Protein AF-A0AA40M1G0-F1 (afdb_monomer)

Foldseek 3Di:
DDDDDDQDDPDPVDDPVVSVVVVVVVVVVVVVVVCLVPPVVLVVDPDDDPVVNVVSNVVSVVVLVVLVVVCVVVVVPAPDSVSSSVVVVVVVVVVVVVVVVVCVVVVNDVVVVCVVVVHDD

InterPro domains:
  IPR012337 Ribonuclease H-like superfamily [SSF53098] (4-92)

Nearest PDB structures (foldseek):
  8gl8-assembly1_C  TM=3.255E-01  e=5.853E+00  Flavobacterium johnsoniae

Organism: NCBI:txid1443123

Sequence (121 aa):
MKPPVYILSSDITLNSETVIKYYLNRWSIETNYKYLKTHLGFDEYKVQSLLSIERYFLLVFLKINFLELYRLHHLNQITTIGDTISHIRSLTAKNLVLFIYNQAKSNVPVKTVLHKLKLVS

pLDDT: mean 93.33, std 4.75, range [58.56, 97.81]

Mean predicted aligned error: 5.62 Å

Radius of gyration: 22.33 Å; Cα contacts (8 Å, |Δi|>4): 51; chains: 1; bounding box: 49×33×71 Å

Secondary structure (DSSP, 8-state):
-PPP-----S-TTS-HHHHHHHHHTHHHHHHHHHHH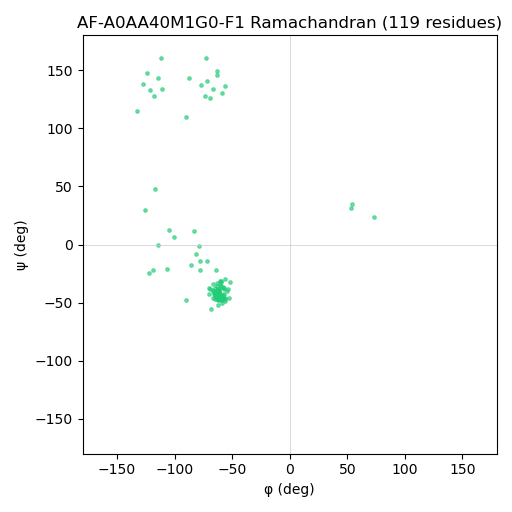HHHH-TT------HHHHHHHHHHHHHHHHHHHHHHHHTTTT--SHHHHHHHHHHHHHHHHHHHHHHHHHTT--HHHHHHHTT---

Structure (mmCIF, N/CA/C/O backbone):
data_AF-A0AA40M1G0-F1
#
_entry.id   AF-A0AA40M1G0-F1
#
loop_
_atom_site.group_PDB
_atom_site.id
_atom_site.type_symbol
_atom_site.label_atom_id
_atom_site.label_alt_id
_atom_site.label_comp_id
_atom_site.label_asym_id
_atom_site.label_entity_id
_atom_site.label_seq_id
_atom_site.pdbx_PDB_ins_code
_atom_site.Cartn_x
_atom_site.Cartn_y
_atom_site.Cartn_z
_atom_site.occupancy
_atom_site.B_iso_or_equiv
_atom_site.auth_seq_id
_atom_site.auth_comp_id
_atom_site.auth_asym_id
_atom_site.auth_atom_id
_atom_site.pdbx_PDB_model_num
ATOM 1 N N . MET A 1 1 ? -0.904 -15.061 -37.900 1.00 76.81 1 MET A N 1
ATOM 2 C CA . MET A 1 1 ? 0.473 -14.603 -37.597 1.00 76.81 1 MET A CA 1
ATOM 3 C C . MET A 1 1 ? 0.418 -13.621 -36.437 1.00 76.81 1 MET A C 1
ATOM 5 O O . MET A 1 1 ? -0.521 -12.836 -36.397 1.00 76.81 1 MET A O 1
ATOM 9 N N . LYS A 1 2 ? 1.363 -13.674 -35.486 1.00 85.25 2 LYS A N 1
ATOM 10 C CA . LYS A 1 2 ? 1.486 -12.621 -34.462 1.00 85.25 2 LYS A CA 1
ATOM 11 C C . LYS A 1 2 ? 2.050 -11.354 -35.121 1.00 85.25 2 LYS A C 1
ATOM 13 O O . LYS A 1 2 ? 2.924 -11.495 -35.976 1.00 85.25 2 LYS A O 1
ATOM 18 N N . PRO A 1 3 ? 1.562 -10.157 -34.762 1.00 92.75 3 PRO A N 1
ATOM 1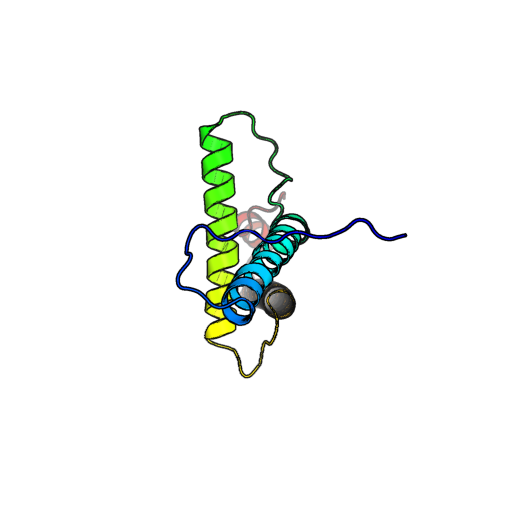9 C CA . PRO A 1 3 ? 2.118 -8.919 -35.290 1.00 92.75 3 PRO A CA 1
ATOM 20 C C . PRO A 1 3 ? 3.586 -8.761 -34.853 1.00 92.75 3 PRO A C 1
ATOM 22 O O . PRO A 1 3 ? 3.949 -9.242 -33.773 1.00 92.75 3 PRO A O 1
ATOM 25 N N . PRO A 1 4 ? 4.433 -8.112 -35.671 1.00 93.06 4 PRO A N 1
ATOM 26 C CA . PRO A 1 4 ? 5.809 -7.816 -35.288 1.00 93.06 4 PRO A CA 1
ATOM 27 C C . PRO A 1 4 ? 5.846 -6.873 -34.076 1.00 93.06 4 PRO A C 1
ATOM 29 O O . PRO A 1 4 ? 4.991 -6.000 -33.924 1.00 93.06 4 PRO A O 1
ATOM 32 N N . VAL A 1 5 ? 6.847 -7.055 -33.211 1.00 92.56 5 VAL A N 1
ATOM 33 C CA . VAL A 1 5 ? 7.081 -6.231 -32.016 1.00 92.56 5 VAL A CA 1
ATOM 34 C C . VAL A 1 5 ? 8.345 -5.410 -32.230 1.00 92.56 5 VAL A C 1
ATOM 36 O O . VAL A 1 5 ? 9.367 -5.951 -32.647 1.00 92.56 5 VAL A O 1
ATOM 39 N N . TYR A 1 6 ? 8.280 -4.119 -31.911 1.00 93.06 6 TYR A N 1
ATOM 40 C CA . TYR A 1 6 ? 9.395 -3.185 -32.041 1.00 93.06 6 TYR A CA 1
ATOM 41 C C . TYR A 1 6 ? 9.710 -2.561 -30.681 1.00 93.06 6 TYR A C 1
ATOM 43 O O . TYR A 1 6 ? 8.806 -2.105 -29.981 1.00 93.06 6 TYR A O 1
ATOM 51 N N . ILE A 1 7 ? 10.991 -2.529 -30.317 1.00 93.31 7 ILE A N 1
ATOM 52 C CA . ILE A 1 7 ? 11.504 -1.814 -29.144 1.00 93.31 7 ILE A CA 1
ATOM 53 C C . ILE A 1 7 ? 12.471 -0.754 -29.665 1.00 93.31 7 ILE A C 1
ATOM 55 O O . ILE A 1 7 ? 13.367 -1.066 -30.446 1.00 93.31 7 ILE A O 1
ATOM 59 N N . LEU A 1 8 ? 12.265 0.495 -29.254 1.00 93.50 8 LEU A N 1
ATOM 60 C CA . LEU A 1 8 ? 13.065 1.644 -29.670 1.00 93.50 8 LEU A CA 1
ATOM 61 C C . LEU A 1 8 ? 13.816 2.202 -28.459 1.00 93.50 8 LEU A C 1
ATOM 63 O O . LEU A 1 8 ? 13.279 2.224 -27.352 1.00 93.50 8 LEU A O 1
ATOM 67 N N . SER A 1 9 ? 15.042 2.667 -28.682 1.00 94.38 9 SER A N 1
ATOM 68 C CA . SER A 1 9 ? 15.878 3.338 -27.683 1.00 94.38 9 SER A CA 1
ATOM 69 C C . SER A 1 9 ? 16.358 4.666 -28.256 1.00 94.38 9 SER A C 1
ATOM 71 O O . SER A 1 9 ? 16.739 4.728 -29.423 1.00 94.38 9 SER A O 1
ATOM 73 N N . SER A 1 10 ? 16.345 5.722 -27.442 1.00 95.69 10 SER A N 1
ATOM 74 C CA . SER A 1 10 ? 16.983 7.000 -27.784 1.00 95.69 10 SER A CA 1
ATOM 75 C C . SER A 1 10 ? 18.500 6.958 -27.598 1.00 95.69 10 SER A C 1
ATOM 77 O O . SER A 1 10 ? 19.214 7.772 -28.174 1.00 95.69 10 SER A O 1
ATOM 79 N N . ASP A 1 11 ? 18.989 6.029 -26.777 1.00 96.19 11 ASP A N 1
ATOM 80 C CA . ASP A 1 11 ? 20.412 5.822 -26.556 1.00 96.19 11 ASP A CA 1
ATOM 81 C C . ASP A 1 11 ? 20.940 4.803 -27.570 1.00 96.19 11 ASP A C 1
ATOM 83 O O . ASP A 1 11 ? 20.608 3.614 -27.509 1.00 96.19 11 ASP A O 1
ATOM 87 N N . ILE A 1 12 ? 21.738 5.305 -28.514 1.00 95.25 12 ILE A N 1
ATOM 88 C CA . ILE A 1 12 ? 22.360 4.539 -29.601 1.00 95.25 12 ILE A CA 1
ATOM 89 C C . ILE A 1 12 ? 23.632 3.800 -29.163 1.00 95.25 12 ILE A C 1
ATOM 91 O O . ILE A 1 12 ? 24.180 3.022 -29.939 1.00 95.25 12 ILE A O 1
ATOM 95 N N . THR A 1 13 ? 24.121 4.050 -27.946 1.00 97.19 13 THR A N 1
ATOM 96 C CA . THR A 1 13 ? 25.335 3.414 -27.414 1.00 97.19 13 THR A CA 1
ATOM 97 C C . THR A 1 13 ? 25.044 2.064 -26.754 1.00 97.19 13 THR A C 1
ATOM 99 O O . THR A 1 13 ? 25.948 1.248 -26.573 1.00 97.19 13 THR A O 1
ATOM 102 N N . LEU A 1 14 ? 23.778 1.802 -26.413 1.00 96.44 14 LEU A N 1
ATOM 103 C CA . LEU A 1 14 ? 23.351 0.563 -25.773 1.00 96.44 14 LEU A CA 1
ATOM 104 C C . LEU A 1 14 ? 23.269 -0.586 -26.776 1.00 96.44 14 LEU A C 1
ATOM 106 O O . LEU A 1 14 ? 22.701 -0.464 -27.861 1.00 96.44 14 LEU A O 1
ATOM 110 N N . ASN A 1 15 ? 23.753 -1.755 -26.362 1.00 95.88 15 ASN A N 1
ATOM 111 C CA . ASN A 1 15 ? 23.494 -2.985 -27.097 1.00 95.88 15 ASN A CA 1
ATOM 112 C C . ASN A 1 15 ? 22.027 -3.436 -26.926 1.00 95.88 15 ASN A C 1
ATOM 114 O O . ASN A 1 15 ? 21.333 -3.056 -25.976 1.00 95.88 15 ASN A O 1
ATOM 118 N N . SER A 1 16 ? 21.558 -4.289 -27.838 1.00 94.75 16 SER A N 1
ATOM 119 C CA . SER A 1 16 ? 20.169 -4.761 -27.852 1.00 94.75 16 SER A CA 1
ATOM 120 C C . SER A 1 16 ? 19.768 -5.520 -26.582 1.00 94.75 16 SER A C 1
ATOM 122 O O . SER A 1 16 ? 18.627 -5.404 -26.141 1.00 94.75 16 SER A O 1
ATOM 124 N N . GLU A 1 17 ? 20.689 -6.267 -25.967 1.00 95.50 17 GLU A N 1
ATOM 125 C CA . GLU A 1 17 ? 20.425 -7.008 -24.728 1.00 95.50 17 GLU A CA 1
ATOM 126 C C . GLU A 1 17 ? 20.088 -6.053 -23.574 1.00 95.50 17 GLU A C 1
ATOM 128 O O . GLU A 1 17 ? 19.109 -6.259 -22.855 1.00 95.50 17 GLU A O 1
ATOM 133 N N . THR A 1 18 ? 20.853 -4.972 -23.424 1.00 95.88 18 THR A N 1
ATOM 134 C CA . THR A 1 18 ? 20.627 -3.950 -22.399 1.00 95.88 18 THR A CA 1
ATOM 135 C C . THR A 1 18 ? 19.307 -3.217 -22.622 1.00 95.88 18 THR A C 1
ATOM 137 O O . THR A 1 18 ? 18.548 -3.028 -21.671 1.00 95.88 18 THR A O 1
ATOM 140 N N . VAL A 1 19 ? 18.977 -2.874 -23.872 1.00 95.94 19 VAL A N 1
ATOM 141 C CA . VAL A 1 19 ? 1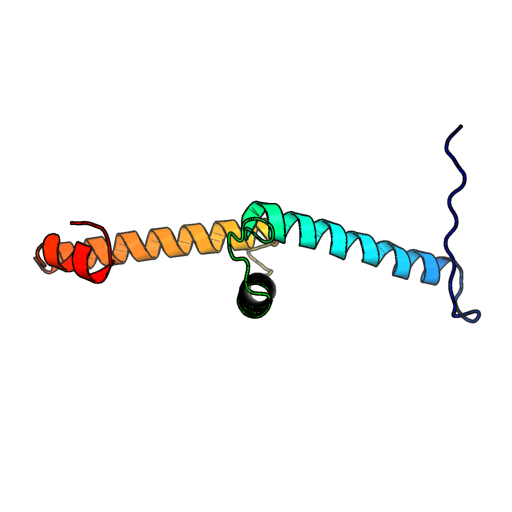7.684 -2.252 -24.214 1.00 95.94 19 VAL A CA 1
ATOM 142 C C . VAL A 1 19 ? 16.515 -3.159 -23.816 1.00 95.94 19 VAL A C 1
ATOM 144 O O . VAL A 1 19 ? 15.552 -2.696 -23.203 1.00 95.94 19 VAL A O 1
ATOM 147 N N . ILE A 1 20 ? 16.610 -4.464 -24.095 1.00 94.44 20 ILE A N 1
ATOM 148 C CA . ILE A 1 20 ? 15.594 -5.442 -23.685 1.00 94.44 20 ILE A CA 1
ATOM 149 C C . ILE A 1 20 ? 15.506 -5.520 -22.156 1.00 94.44 20 ILE A C 1
ATOM 151 O O . ILE A 1 20 ? 14.402 -5.463 -21.614 1.00 94.44 20 ILE A O 1
ATOM 155 N N . LYS A 1 21 ? 16.640 -5.592 -21.443 1.00 93.88 21 LYS A N 1
ATOM 156 C CA . LYS A 1 21 ? 16.667 -5.607 -19.968 1.00 93.88 21 LYS A CA 1
ATOM 157 C C . LYS A 1 21 ? 15.975 -4.385 -19.365 1.00 93.88 21 LYS A C 1
ATOM 159 O O . LYS A 1 21 ? 15.193 -4.533 -18.430 1.00 93.88 21 LYS A O 1
ATOM 164 N N . TYR A 1 22 ? 16.199 -3.193 -19.914 1.00 93.38 22 TYR A N 1
ATOM 165 C CA . TYR A 1 22 ? 15.500 -1.987 -19.469 1.00 93.38 22 TYR A CA 1
ATOM 166 C C . TYR A 1 22 ? 14.004 -2.045 -19.760 1.00 93.38 22 TYR A C 1
ATOM 168 O O . TYR A 1 22 ? 13.199 -1.715 -18.889 1.00 93.38 22 TYR A O 1
ATOM 176 N N . TYR A 1 23 ? 13.614 -2.517 -20.945 1.00 92.69 23 TYR A N 1
ATOM 177 C CA . TYR A 1 23 ? 12.203 -2.648 -21.295 1.00 92.69 23 TYR A CA 1
ATOM 178 C C . TYR A 1 23 ? 11.466 -3.646 -20.388 1.00 92.69 23 TYR A C 1
ATOM 180 O O . TYR A 1 23 ? 10.318 -3.404 -20.018 1.00 92.69 23 TYR A O 1
ATOM 188 N N . LEU A 1 24 ? 12.124 -4.728 -19.957 1.00 91.25 24 LEU A N 1
ATOM 189 C CA . LEU A 1 24 ? 11.540 -5.711 -19.036 1.00 91.25 24 LEU A CA 1
ATOM 190 C C . LEU A 1 24 ? 11.129 -5.095 -17.6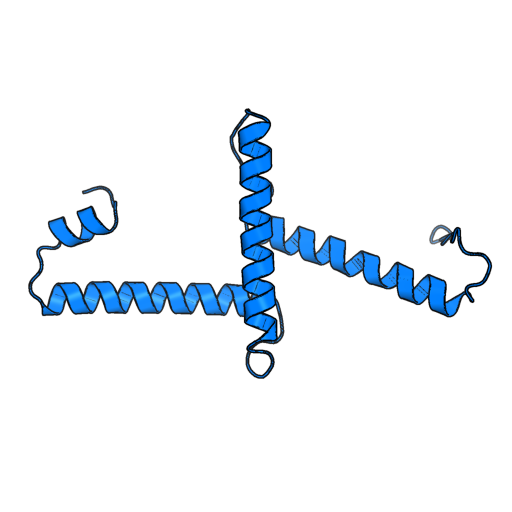89 1.00 91.25 24 LEU A C 1
ATOM 192 O O . LEU A 1 24 ? 10.114 -5.501 -17.120 1.00 91.25 24 LEU A O 1
ATOM 196 N N . ASN A 1 25 ? 11.834 -4.063 -17.214 1.00 89.06 25 ASN A N 1
ATOM 197 C CA . ASN A 1 25 ? 11.465 -3.368 -15.978 1.00 89.06 25 ASN A CA 1
ATOM 198 C C . ASN A 1 25 ? 10.102 -2.668 -16.073 1.00 89.06 25 ASN A C 1
ATOM 200 O O . ASN A 1 25 ? 9.460 -2.460 -15.044 1.00 89.06 25 ASN A O 1
ATOM 204 N N . ARG A 1 26 ? 9.600 -2.360 -17.278 1.00 91.31 26 ARG A N 1
ATOM 205 C CA . ARG A 1 26 ? 8.269 -1.761 -17.476 1.00 91.31 26 ARG A CA 1
ATOM 206 C C . ARG A 1 26 ? 7.156 -2.614 -16.865 1.00 91.31 26 ARG A C 1
ATOM 208 O O . ARG A 1 26 ? 6.221 -2.062 -16.290 1.00 91.31 26 ARG A O 1
ATOM 215 N N . TRP A 1 27 ? 7.248 -3.944 -16.956 1.00 89.25 27 TRP A N 1
ATOM 216 C CA . TRP A 1 27 ? 6.204 -4.845 -16.450 1.00 89.25 27 TRP A CA 1
ATOM 217 C C . TRP A 1 27 ? 5.973 -4.683 -14.942 1.00 89.25 27 TRP A C 1
ATOM 219 O O . TRP A 1 27 ? 4.841 -4.790 -14.465 1.00 89.25 27 TRP A O 1
ATOM 229 N N . SER A 1 28 ? 7.025 -4.337 -14.192 1.00 86.94 28 SER A N 1
ATOM 230 C CA . SER A 1 28 ? 6.919 -4.073 -12.753 1.00 86.94 28 SER A CA 1
ATOM 231 C C . SER A 1 28 ? 5.906 -2.961 -12.445 1.00 86.94 28 SER A C 1
ATOM 233 O O . SER A 1 28 ? 5.107 -3.102 -11.520 1.00 86.94 28 SER A O 1
ATOM 235 N N . ILE A 1 29 ? 5.838 -1.919 -13.282 1.00 87.44 29 ILE A N 1
ATOM 236 C CA . ILE A 1 29 ? 4.893 -0.804 -13.143 1.00 87.44 29 ILE A CA 1
ATOM 237 C C . ILE A 1 29 ? 3.452 -1.305 -13.285 1.00 87.44 29 ILE A C 1
ATOM 239 O O . ILE A 1 29 ? 2.604 -0.992 -12.451 1.00 87.44 29 ILE A O 1
ATOM 243 N N . GLU A 1 30 ? 3.172 -2.126 -14.299 1.00 89.75 30 GLU A N 1
ATOM 244 C CA . GLU A 1 30 ? 1.832 -2.677 -14.544 1.00 89.75 30 GLU A CA 1
ATOM 245 C C . GLU A 1 30 ? 1.390 -3.597 -13.398 1.00 89.75 30 GLU A C 1
ATOM 247 O O . GLU A 1 30 ? 0.263 -3.488 -12.902 1.00 89.75 30 GLU A O 1
ATOM 252 N N . THR A 1 31 ? 2.296 -4.446 -12.902 1.00 89.31 31 THR A N 1
ATOM 253 C CA . THR A 1 31 ? 2.007 -5.284 -11.729 1.00 89.31 31 THR A CA 1
ATOM 254 C C . THR A 1 31 ? 1.763 -4.450 -10.471 1.00 89.31 31 THR A C 1
ATOM 256 O O . THR A 1 31 ? 0.818 -4.737 -9.736 1.00 89.31 31 THR A O 1
ATOM 259 N N . ASN A 1 32 ? 2.524 -3.374 -10.248 1.00 88.69 32 ASN A N 1
ATOM 260 C CA . ASN A 1 32 ? 2.309 -2.467 -9.123 1.00 88.69 32 ASN A CA 1
ATOM 261 C C . ASN A 1 32 ? 0.943 -1.768 -9.215 1.00 88.69 32 ASN A C 1
ATOM 263 O O . ASN A 1 32 ? 0.184 -1.780 -8.248 1.00 88.69 32 ASN A O 1
ATOM 267 N N . TYR A 1 33 ? 0.560 -1.244 -10.385 1.00 91.12 33 TYR A N 1
ATOM 268 C CA . TYR A 1 33 ? -0.773 -0.659 -10.580 1.00 91.12 33 TYR A CA 1
ATOM 269 C C . TYR A 1 33 ? -1.901 -1.664 -10.337 1.00 91.12 33 TYR A C 1
ATOM 271 O O . TYR A 1 33 ? -2.935 -1.294 -9.775 1.00 91.12 33 TYR A O 1
ATOM 279 N N . LYS A 1 34 ? -1.705 -2.939 -10.694 1.00 91.69 34 LYS A N 1
ATOM 280 C CA . LYS A 1 34 ? -2.657 -3.998 -10.346 1.00 91.69 34 LYS A CA 1
ATOM 281 C C . LYS A 1 34 ? -2.819 -4.127 -8.828 1.00 91.69 34 LYS A C 1
ATOM 283 O O . LYS A 1 34 ? -3.957 -4.202 -8.365 1.00 91.69 34 LYS A O 1
ATOM 288 N N . TYR A 1 35 ? -1.731 -4.102 -8.053 1.00 89.94 35 TYR A N 1
ATOM 289 C CA . TYR A 1 35 ? -1.806 -4.119 -6.584 1.00 89.94 35 TYR A CA 1
ATOM 290 C C . TYR A 1 35 ? -2.504 -2.878 -6.019 1.00 89.94 35 TYR A C 1
ATOM 292 O O . TYR A 1 35 ? -3.373 -3.004 -5.154 1.00 89.94 35 TYR A O 1
ATOM 300 N N . LEU A 1 36 ? -2.152 -1.695 -6.526 1.00 93.62 36 LEU A N 1
ATOM 301 C CA . LEU A 1 36 ? -2.732 -0.421 -6.106 1.00 93.62 36 LEU A CA 1
ATOM 302 C C . LEU A 1 36 ? -4.257 -0.412 -6.255 1.00 93.62 36 LEU A C 1
ATOM 304 O O . LEU A 1 36 ? -4.962 -0.064 -5.310 1.00 93.62 36 LEU A O 1
ATOM 308 N N . LYS A 1 37 ? -4.766 -0.839 -7.413 1.00 93.31 37 LYS A N 1
ATOM 309 C CA . LYS A 1 37 ? -6.210 -0.924 -7.668 1.00 93.31 37 LYS A CA 1
ATOM 310 C C . LYS A 1 37 ? -6.863 -2.014 -6.820 1.00 93.31 37 LYS A C 1
ATOM 312 O O . LYS A 1 37 ? -7.720 -1.727 -5.998 1.00 93.31 37 LYS A O 1
ATOM 317 N N . THR A 1 38 ? -6.367 -3.248 -6.924 1.00 92.12 38 THR A N 1
ATOM 318 C CA . THR A 1 38 ? -7.014 -4.431 -6.321 1.00 92.12 38 THR A CA 1
ATOM 319 C C . THR A 1 38 ? -7.005 -4.420 -4.790 1.00 92.12 38 THR A C 1
ATOM 321 O O . THR A 1 38 ? -7.921 -4.943 -4.160 1.00 92.12 38 THR A O 1
ATOM 324 N N . HIS A 1 39 ? -5.955 -3.883 -4.161 1.00 90.69 39 HIS A N 1
ATOM 325 C CA . HIS A 1 39 ? -5.768 -4.015 -2.712 1.00 90.69 39 HIS A CA 1
ATOM 326 C C . HIS A 1 39 ? -5.753 -2.693 -1.953 1.00 90.69 39 HIS A C 1
ATOM 328 O O . HIS A 1 39 ? -5.979 -2.705 -0.735 1.00 90.69 39 HIS A O 1
ATOM 334 N N . LEU A 1 40 ? -5.453 -1.579 -2.629 1.00 92.56 40 LEU A N 1
ATOM 335 C CA . LEU A 1 40 ? -5.340 -0.263 -2.000 1.00 92.56 40 LEU A CA 1
ATOM 336 C C . LEU A 1 40 ? -6.414 0.735 -2.463 1.00 92.56 40 LEU A C 1
ATOM 338 O O . LEU A 1 40 ? -6.418 1.844 -1.936 1.00 92.56 40 LEU A O 1
ATOM 342 N N . GLY A 1 41 ? -7.322 0.337 -3.363 1.00 93.44 41 GLY A N 1
ATOM 343 C CA . GLY A 1 41 ? -8.477 1.133 -3.784 1.00 93.44 41 GLY A CA 1
ATOM 344 C C . GLY A 1 41 ? -8.129 2.312 -4.691 1.00 93.44 41 GLY A C 1
ATOM 345 O O . GLY A 1 41 ? -8.864 3.289 -4.729 1.00 93.44 41 GLY A O 1
ATOM 346 N N . PHE A 1 42 ? -7.002 2.270 -5.406 1.00 94.69 42 PHE A N 1
ATOM 347 C CA . PHE A 1 42 ? -6.487 3.425 -6.157 1.00 94.69 42 PHE A CA 1
ATOM 348 C C . PHE A 1 42 ? -7.504 4.094 -7.104 1.00 94.69 42 PHE A C 1
ATOM 350 O O . PHE A 1 42 ? -7.457 5.307 -7.291 1.00 94.69 42 PHE A O 1
ATOM 357 N N . ASP A 1 43 ? -8.431 3.330 -7.675 1.00 94.19 43 ASP A N 1
ATOM 358 C CA . ASP A 1 43 ? -9.504 3.780 -8.564 1.00 94.19 43 ASP A CA 1
ATOM 359 C C . ASP A 1 43 ? -10.898 3.825 -7.904 1.00 94.19 43 ASP A C 1
ATOM 361 O O . ASP A 1 43 ? -11.901 4.013 -8.587 1.00 94.19 43 ASP A O 1
ATOM 365 N N . GLU A 1 44 ? -10.976 3.718 -6.575 1.00 94.50 44 GLU A N 1
ATOM 366 C CA . GLU A 1 44 ? -12.231 3.689 -5.806 1.00 94.50 44 GLU A CA 1
ATOM 367 C C . GLU A 1 44 ? -12.589 5.036 -5.147 1.00 94.50 44 GLU A C 1
ATOM 369 O O . GLU A 1 44 ? -13.544 5.125 -4.366 1.00 94.50 44 GLU A O 1
ATOM 374 N N . TYR A 1 45 ? -11.842 6.108 -5.427 1.00 91.94 45 TYR A N 1
ATOM 375 C CA . TYR A 1 45 ? -12.127 7.429 -4.868 1.00 91.94 45 TYR A CA 1
ATOM 376 C C . TYR A 1 45 ? -13.452 7.992 -5.404 1.00 91.94 45 TYR A C 1
ATOM 378 O O . TYR A 1 45 ? -13.730 7.985 -6.599 1.00 91.94 45 TYR A O 1
ATOM 386 N N . LYS A 1 46 ? -14.280 8.530 -4.503 1.00 93.12 46 LYS A N 1
ATOM 387 C CA . LYS A 1 46 ? -15.592 9.126 -4.822 1.00 93.12 46 LYS A CA 1
ATOM 388 C C . LYS A 1 46 ? -15.617 10.614 -4.477 1.00 93.12 46 LYS A C 1
ATOM 390 O O . LYS A 1 46 ? -16.511 11.094 -3.787 1.00 93.12 46 LYS A O 1
ATOM 395 N N . VAL A 1 47 ? -14.582 11.330 -4.911 1.00 93.69 47 VAL A N 1
ATOM 396 C CA . VAL A 1 47 ? -14.416 12.778 -4.717 1.00 93.69 47 VAL A CA 1
ATOM 397 C C . VAL A 1 47 ? -14.238 13.457 -6.071 1.00 93.69 47 VAL A C 1
ATOM 399 O O . VAL A 1 47 ? -13.680 12.862 -6.985 1.00 93.69 47 VAL A O 1
ATOM 402 N N . GLN A 1 48 ? -14.716 14.695 -6.199 1.00 93.94 48 GLN A N 1
ATOM 403 C CA . GLN A 1 48 ? -14.668 15.449 -7.463 1.00 93.94 48 GLN A CA 1
ATOM 404 C C . GLN A 1 48 ? -13.620 16.570 -7.464 1.00 93.94 48 GLN A C 1
ATOM 406 O O . GLN A 1 48 ? -13.190 17.017 -8.521 1.00 93.94 48 GLN A O 1
ATOM 411 N N . SER A 1 49 ? -13.195 17.033 -6.285 1.00 97.12 49 SER A N 1
ATOM 412 C CA . SER A 1 49 ? -12.161 18.063 -6.172 1.00 97.12 49 SER A CA 1
ATOM 413 C C . SER A 1 49 ? -10.808 17.510 -6.608 1.00 97.12 49 SER A C 1
ATOM 415 O O . SER A 1 49 ? -10.345 16.519 -6.040 1.00 97.12 49 SER A O 1
ATOM 417 N N . LEU A 1 50 ? -10.150 18.189 -7.552 1.00 96.81 50 LEU A N 1
ATOM 418 C CA . LEU A 1 50 ? -8.808 17.832 -8.018 1.00 96.81 50 LEU A CA 1
ATOM 419 C C . LEU A 1 50 ? -7.827 17.691 -6.846 1.00 96.81 50 LEU A C 1
ATOM 421 O O . LEU A 1 50 ? -7.158 16.672 -6.720 1.00 96.81 50 LEU A O 1
ATOM 425 N N . LEU A 1 51 ? -7.839 18.651 -5.918 1.00 97.75 51 LEU A N 1
ATOM 426 C CA . LEU A 1 51 ? -6.991 18.619 -4.725 1.00 97.75 51 LEU A CA 1
ATOM 427 C C . LEU A 1 51 ? -7.265 17.385 -3.849 1.00 97.75 51 LEU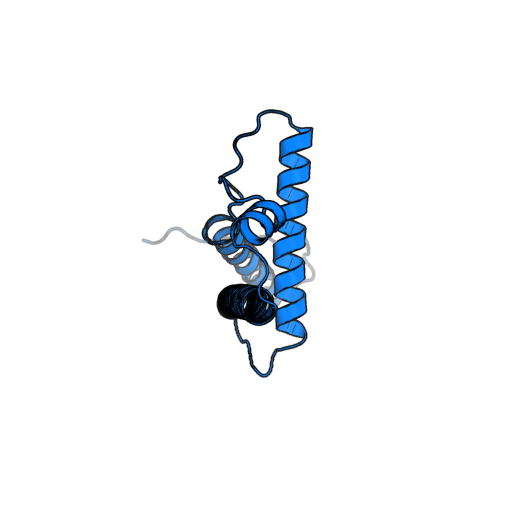 A C 1
ATOM 429 O O . LEU A 1 51 ? -6.352 16.809 -3.258 1.00 97.75 51 LEU A O 1
ATOM 433 N N . SER A 1 52 ? -8.529 16.971 -3.734 1.00 97.19 52 SER A N 1
ATOM 434 C CA . SER A 1 52 ? -8.892 15.768 -2.981 1.00 97.19 52 SER A CA 1
ATOM 435 C C . SER A 1 52 ? -8.424 14.493 -3.685 1.00 97.19 52 SER A C 1
ATOM 437 O O . SER A 1 52 ? -7.980 13.572 -3.003 1.00 97.19 52 SER A O 1
ATOM 439 N N . ILE A 1 53 ? -8.484 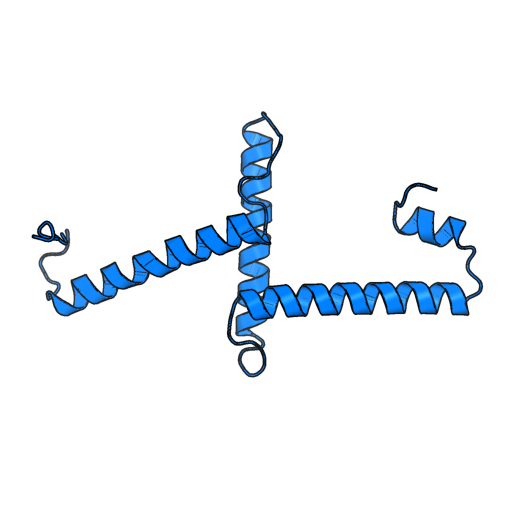14.448 -5.020 1.00 96.56 53 ILE A N 1
ATOM 440 C CA . ILE A 1 53 ? -7.978 13.332 -5.832 1.00 96.56 53 ILE A CA 1
ATOM 441 C C . ILE A 1 53 ? -6.456 13.220 -5.681 1.00 96.56 53 ILE A C 1
ATOM 443 O O . ILE A 1 53 ? -5.945 12.142 -5.387 1.00 96.56 53 ILE A O 1
ATOM 447 N N . GLU A 1 54 ? -5.731 14.335 -5.784 1.00 96.75 54 GLU A N 1
ATOM 448 C CA . GLU A 1 54 ? -4.276 14.373 -5.597 1.00 96.75 54 GLU A CA 1
ATOM 449 C C . GLU A 1 54 ? -3.870 13.874 -4.208 1.00 96.75 54 GLU A C 1
ATOM 451 O O . GLU A 1 54 ? -3.004 13.009 -4.074 1.00 96.75 54 GLU A O 1
ATOM 456 N N . ARG A 1 55 ? -4.545 14.356 -3.156 1.00 97.19 55 ARG A N 1
ATOM 457 C CA . ARG A 1 55 ? -4.312 13.887 -1.780 1.00 97.19 55 ARG A CA 1
ATOM 458 C C . ARG A 1 55 ? -4.610 12.401 -1.622 1.00 97.19 55 ARG A C 1
ATOM 460 O O . ARG A 1 55 ? -3.865 11.706 -0.933 1.00 97.19 55 ARG A O 1
ATOM 467 N N . TYR A 1 56 ? -5.670 11.905 -2.255 1.00 96.75 56 TYR A N 1
ATOM 468 C CA . TYR A 1 56 ? -5.998 10.484 -2.243 1.00 96.75 56 TYR A CA 1
ATOM 469 C C . TYR A 1 56 ? -4.879 9.651 -2.882 1.00 96.75 56 TYR A C 1
ATOM 471 O O . TYR A 1 56 ? -4.403 8.694 -2.270 1.00 96.75 56 TYR A O 1
ATOM 479 N N . PHE A 1 57 ? -4.389 10.054 -4.058 1.00 95.81 57 PHE A N 1
ATOM 480 C CA . PHE A 1 57 ? -3.269 9.385 -4.727 1.00 95.81 57 PHE A CA 1
ATOM 481 C C . PHE A 1 57 ? -2.006 9.397 -3.872 1.00 95.81 57 PHE A C 1
ATOM 483 O O . PHE A 1 57 ? -1.378 8.352 -3.712 1.00 95.81 57 PHE A O 1
ATOM 490 N N . LEU A 1 58 ? -1.672 10.533 -3.254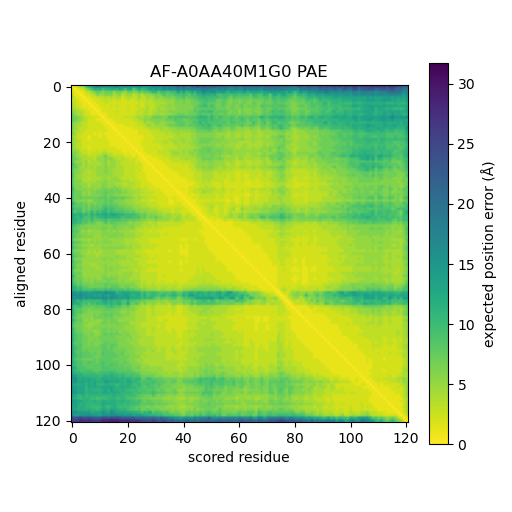 1.00 96.94 58 LEU A N 1
ATOM 491 C CA . LEU A 1 58 ? -0.533 10.631 -2.341 1.00 96.94 58 LEU A CA 1
ATOM 492 C C . LEU A 1 58 ? -0.648 9.648 -1.171 1.00 96.94 58 LEU A C 1
ATOM 494 O O . LEU A 1 58 ? 0.329 8.977 -0.848 1.00 96.94 58 LEU A O 1
ATOM 498 N N . LEU A 1 59 ? -1.829 9.508 -0.562 1.00 96.75 59 LEU A N 1
ATOM 499 C CA . LEU A 1 59 ? -2.045 8.552 0.529 1.00 96.75 59 LEU A CA 1
ATOM 500 C C . LEU A 1 59 ? -1.919 7.097 0.064 1.00 96.75 59 LEU A C 1
ATOM 502 O O . LEU A 1 59 ? -1.315 6.279 0.761 1.00 96.75 59 LEU A O 1
ATOM 506 N N . VAL A 1 60 ? -2.453 6.763 -1.112 1.00 96.12 60 VAL A N 1
ATOM 507 C CA . VAL A 1 60 ? -2.323 5.418 -1.690 1.00 96.12 60 VAL A CA 1
ATOM 508 C C . VAL A 1 60 ? -0.860 5.103 -2.016 1.00 96.12 60 VAL A C 1
ATOM 510 O O . VAL A 1 60 ? -0.377 4.017 -1.683 1.00 96.12 60 VAL A O 1
ATOM 513 N N . PHE A 1 61 ? -0.123 6.060 -2.587 1.00 95.44 61 PHE A N 1
ATOM 514 C CA . PHE A 1 61 ? 1.303 5.903 -2.859 1.00 95.44 61 PHE A CA 1
ATOM 515 C C . PHE A 1 61 ? 2.134 5.813 -1.578 1.00 95.44 61 PHE A C 1
ATOM 517 O O . PHE A 1 61 ? 3.027 4.973 -1.485 1.00 95.44 61 PHE A O 1
ATOM 524 N N . LEU A 1 62 ? 1.821 6.601 -0.552 1.00 97.00 62 LEU A N 1
ATOM 525 C CA . LEU A 1 62 ? 2.478 6.489 0.748 1.00 97.00 62 LEU A CA 1
ATOM 526 C C . LEU A 1 62 ? 2.264 5.095 1.353 1.00 97.00 62 LEU A C 1
ATOM 528 O O . LEU A 1 62 ? 3.203 4.483 1.860 1.00 97.00 62 LEU A O 1
ATOM 532 N N . LYS A 1 63 ? 1.045 4.556 1.240 1.00 95.25 63 LYS A N 1
ATOM 533 C CA . LYS A 1 63 ? 0.696 3.222 1.736 1.00 95.25 63 LYS A CA 1
ATOM 534 C C . LYS A 1 63 ? 1.477 2.112 1.032 1.00 95.25 63 LYS A C 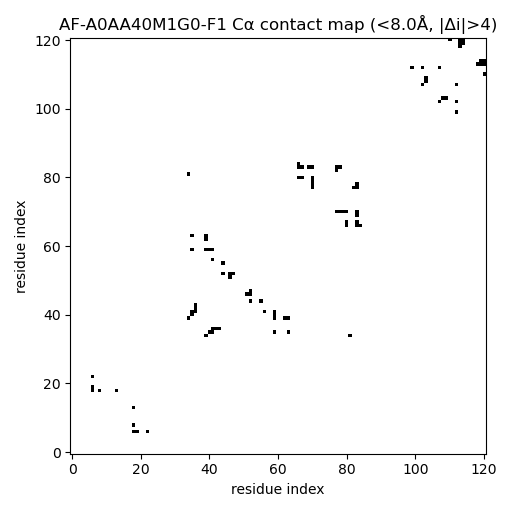1
ATOM 536 O O . LYS A 1 63 ? 1.998 1.239 1.720 1.00 95.25 63 LYS A O 1
ATOM 541 N N . ILE A 1 64 ? 1.585 2.123 -0.302 1.00 94.88 64 ILE A N 1
ATOM 542 C CA . ILE A 1 64 ? 2.367 1.091 -1.011 1.00 94.88 64 ILE A CA 1
ATOM 543 C C . ILE A 1 64 ? 3.861 1.196 -0.692 1.00 94.88 64 ILE A C 1
ATOM 545 O O . ILE A 1 64 ? 4.495 0.172 -0.470 1.00 94.88 64 ILE A O 1
ATOM 549 N N . ASN A 1 65 ? 4.407 2.413 -0.582 1.00 94.75 65 ASN A N 1
ATOM 550 C CA . ASN A 1 65 ? 5.811 2.611 -0.218 1.00 94.75 65 ASN A CA 1
ATOM 551 C C . ASN A 1 65 ? 6.094 2.103 1.198 1.00 94.75 65 ASN A C 1
ATOM 553 O O . ASN A 1 65 ? 7.091 1.426 1.417 1.00 94.75 65 ASN A O 1
ATOM 557 N N . PHE A 1 66 ? 5.194 2.360 2.149 1.00 95.69 66 PHE A N 1
ATOM 558 C CA . PHE A 1 66 ? 5.296 1.794 3.493 1.00 95.69 66 PHE A CA 1
ATOM 559 C C . PHE A 1 66 ? 5.298 0.258 3.474 1.00 95.69 66 PHE A C 1
ATOM 561 O O . PHE A 1 66 ? 6.136 -0.363 4.125 1.00 95.69 66 PHE A O 1
ATOM 568 N N . LEU A 1 67 ? 4.385 -0.362 2.717 1.00 95.06 67 LEU A N 1
ATOM 569 C CA . LEU A 1 67 ? 4.316 -1.822 2.594 1.00 95.06 67 LEU A CA 1
ATOM 570 C C . LEU A 1 67 ? 5.585 -2.398 1.955 1.00 95.06 67 LEU A C 1
ATOM 572 O O . LEU A 1 67 ? 6.072 -3.438 2.389 1.00 95.06 67 LEU A O 1
ATOM 576 N N . GLU A 1 68 ? 6.139 -1.721 0.955 1.00 93.81 68 GLU A N 1
ATOM 577 C CA . GLU A 1 68 ? 7.363 -2.160 0.292 1.00 93.81 68 GLU A CA 1
ATOM 578 C C . GLU A 1 68 ? 8.589 -2.010 1.198 1.00 93.81 68 GLU A C 1
ATOM 580 O O . GLU A 1 68 ? 9.377 -2.943 1.323 1.00 93.81 68 GLU A O 1
ATOM 585 N N . LEU A 1 69 ? 8.708 -0.895 1.924 1.00 95.75 69 LEU A N 1
ATOM 586 C CA . LEU A 1 69 ? 9.747 -0.715 2.940 1.00 95.75 69 LEU A CA 1
ATOM 587 C C . LEU A 1 69 ? 9.655 -1.787 4.028 1.00 95.75 69 LEU A C 1
ATOM 589 O O . LEU A 1 69 ? 10.664 -2.394 4.382 1.00 95.75 69 LEU A O 1
ATOM 593 N N . TYR A 1 70 ? 8.447 -2.079 4.517 1.00 95.25 70 TYR A N 1
ATOM 594 C CA . TYR A 1 70 ? 8.236 -3.163 5.474 1.00 95.25 70 TYR A CA 1
ATOM 595 C C . TYR A 1 70 ? 8.715 -4.504 4.904 1.00 95.25 70 TYR A C 1
ATOM 597 O O . TYR A 1 70 ? 9.463 -5.224 5.559 1.00 95.25 70 TYR A O 1
ATOM 605 N N . ARG A 1 71 ? 8.360 -4.822 3.653 1.00 94.69 71 ARG A N 1
ATOM 606 C CA . ARG A 1 71 ? 8.824 -6.041 2.974 1.00 94.69 71 ARG A CA 1
ATOM 607 C C . ARG A 1 71 ? 10.350 -6.124 2.936 1.00 94.69 71 ARG A C 1
ATOM 609 O O . ARG A 1 71 ? 10.907 -7.163 3.275 1.00 94.69 71 ARG A O 1
ATOM 616 N N . LEU A 1 72 ? 11.022 -5.030 2.572 1.00 93.81 72 LEU A N 1
ATOM 617 C CA . LEU A 1 72 ? 12.484 -4.953 2.493 1.00 93.81 72 LEU A CA 1
ATOM 618 C C . LEU A 1 72 ? 13.166 -5.161 3.855 1.00 93.81 72 LEU A C 1
ATOM 620 O O . LEU A 1 72 ? 14.234 -5.764 3.919 1.00 93.81 72 LEU A O 1
ATOM 624 N N . HIS A 1 73 ? 12.539 -4.731 4.950 1.00 93.94 73 HIS A N 1
ATOM 625 C CA . HIS A 1 73 ? 13.036 -4.994 6.304 1.00 93.94 73 HIS A CA 1
ATOM 626 C C . HIS A 1 73 ? 12.745 -6.419 6.808 1.00 93.94 73 HIS A C 1
ATOM 628 O O . HIS A 1 73 ? 13.357 -6.860 7.780 1.00 93.94 73 HIS A O 1
ATOM 634 N N . HIS A 1 74 ? 11.853 -7.160 6.143 1.00 92.50 74 HIS A N 1
ATOM 635 C CA . HIS A 1 74 ? 11.380 -8.485 6.557 1.00 92.50 74 HIS A CA 1
ATOM 636 C C . HIS A 1 74 ? 11.554 -9.561 5.464 1.00 92.50 74 HIS A C 1
ATOM 638 O O . HIS A 1 74 ? 10.807 -10.541 5.423 1.00 92.50 74 HIS A O 1
ATOM 644 N N . LEU A 1 75 ? 12.573 -9.419 4.606 1.00 84.31 75 LEU A N 1
ATOM 645 C CA . LEU A 1 75 ? 12.806 -10.277 3.429 1.00 84.31 75 LEU A CA 1
ATOM 646 C C . LEU A 1 75 ? 12.919 -11.777 3.739 1.00 84.31 75 LEU A C 1
ATOM 648 O O . LEU A 1 75 ? 12.539 -12.601 2.914 1.00 84.31 75 LEU A O 1
ATOM 652 N N . ASN A 1 76 ? 13.390 -12.142 4.933 1.00 85.00 76 ASN A N 1
ATOM 653 C CA . ASN A 1 76 ? 13.519 -13.546 5.343 1.00 85.00 76 ASN A CA 1
ATOM 654 C C . ASN A 1 76 ? 12.166 -14.228 5.617 1.00 85.00 76 ASN A C 1
ATOM 656 O O . ASN A 1 76 ? 12.113 -15.444 5.764 1.00 85.00 76 ASN A O 1
ATOM 660 N N . GLN A 1 77 ? 11.088 -13.453 5.747 1.00 83.81 77 GLN A N 1
ATOM 661 C CA . GLN A 1 77 ? 9.762 -13.938 6.144 1.00 83.81 77 GLN A CA 1
ATOM 662 C C . GLN A 1 77 ? 8.687 -13.619 5.103 1.00 83.81 77 GLN A C 1
ATOM 664 O O . GLN A 1 77 ? 7.661 -14.294 5.059 1.00 83.81 77 GLN A O 1
ATOM 669 N N . ILE A 1 78 ? 8.897 -12.581 4.290 1.00 87.88 78 ILE A N 1
ATOM 670 C CA . ILE A 1 78 ? 7.879 -12.023 3.402 1.00 87.88 78 ILE A CA 1
ATOM 671 C C . ILE A 1 78 ? 8.476 -11.837 2.012 1.00 87.88 78 ILE A C 1
ATOM 673 O O . ILE A 1 78 ? 9.379 -11.025 1.808 1.00 87.88 78 ILE A O 1
ATOM 677 N N . THR A 1 79 ? 7.951 -12.590 1.045 1.00 86.81 79 THR A N 1
ATOM 678 C CA . THR A 1 79 ? 8.516 -12.629 -0.307 1.00 86.81 79 THR A CA 1
ATOM 679 C C . THR A 1 79 ? 7.891 -11.580 -1.218 1.00 86.81 79 THR A C 1
ATOM 681 O O . THR A 1 79 ? 8.606 -10.814 -1.870 1.00 86.81 79 THR A O 1
ATOM 684 N N . THR A 1 80 ? 6.560 -11.481 -1.224 1.00 90.50 80 THR A N 1
ATOM 685 C CA . THR A 1 80 ? 5.810 -10.608 -2.131 1.00 90.50 80 THR A CA 1
ATOM 686 C C . THR A 1 80 ? 5.129 -9.450 -1.405 1.00 90.50 80 THR A C 1
ATOM 688 O O . THR A 1 80 ? 4.868 -9.500 -0.206 1.00 90.50 80 THR A O 1
ATOM 691 N N . ILE A 1 81 ? 4.767 -8.403 -2.154 1.00 90.81 81 ILE A N 1
ATOM 692 C CA . ILE A 1 81 ? 3.911 -7.314 -1.649 1.00 90.81 81 ILE A CA 1
ATOM 693 C C . ILE A 1 81 ? 2.560 -7.856 -1.156 1.00 90.81 81 ILE A C 1
ATOM 695 O O . ILE A 1 81 ? 2.024 -7.372 -0.157 1.00 90.81 81 ILE A O 1
ATOM 699 N N . GLY A 1 82 ? 2.008 -8.868 -1.834 1.00 90.38 82 GLY A N 1
ATOM 700 C CA . GLY A 1 82 ? 0.766 -9.527 -1.424 1.00 90.38 82 GLY A CA 1
ATOM 701 C C . GLY A 1 82 ? 0.876 -10.184 -0.045 1.00 90.38 82 GLY A C 1
ATOM 702 O O . GLY A 1 82 ? -0.031 -10.032 0.782 1.00 90.38 82 GLY A O 1
ATOM 703 N N . ASP A 1 83 ? 2.009 -10.831 0.234 1.00 92.69 83 ASP A N 1
ATOM 704 C CA . ASP A 1 83 ? 2.311 -11.401 1.551 1.00 92.69 83 ASP A CA 1
ATOM 705 C C . ASP A 1 83 ? 2.389 -10.295 2.605 1.00 92.69 83 ASP A C 1
ATOM 707 O O . ASP A 1 83 ? 1.777 -10.417 3.666 1.00 92.69 83 ASP A O 1
ATOM 711 N N . THR A 1 84 ? 3.055 -9.174 2.296 1.00 94.75 84 THR A N 1
ATOM 712 C CA . THR A 1 84 ? 3.138 -8.025 3.207 1.00 94.75 84 THR A CA 1
ATOM 713 C C . THR A 1 84 ? 1.760 -7.474 3.551 1.00 94.75 84 THR A C 1
ATOM 715 O O . THR A 1 84 ? 1.450 -7.253 4.721 1.00 94.75 84 THR A O 1
ATOM 718 N N . ILE A 1 85 ? 0.904 -7.271 2.545 1.00 93.06 85 ILE A N 1
ATOM 719 C CA . ILE A 1 85 ? -0.467 -6.782 2.742 1.00 93.06 85 ILE A CA 1
ATOM 720 C C . ILE A 1 85 ? -1.241 -7.737 3.654 1.00 93.06 85 ILE A C 1
ATOM 722 O O . ILE A 1 85 ? -1.900 -7.294 4.598 1.00 93.06 85 ILE A O 1
ATOM 726 N N . SER A 1 86 ? -1.153 -9.039 3.389 1.00 92.81 86 SER A N 1
ATOM 727 C CA . SER A 1 86 ? -1.842 -10.072 4.168 1.00 92.81 86 SER A CA 1
ATOM 728 C C . SER A 1 86 ? -1.331 -10.124 5.609 1.00 92.81 86 SER A C 1
ATOM 730 O O . SER A 1 86 ? -2.126 -10.159 6.550 1.00 92.81 86 SER A O 1
ATOM 732 N N . HIS A 1 87 ? -0.013 -10.031 5.791 1.00 94.38 87 HIS A N 1
ATOM 733 C CA . HIS A 1 87 ? 0.635 -10.000 7.095 1.00 94.38 87 HIS A CA 1
ATOM 734 C C . HIS A 1 87 ? 0.210 -8.777 7.918 1.00 94.38 87 HIS A C 1
ATOM 736 O O . HIS A 1 87 ? -0.262 -8.930 9.041 1.00 94.38 87 HIS A O 1
ATOM 742 N N . ILE A 1 88 ? 0.299 -7.567 7.356 1.00 94.31 88 ILE A N 1
ATOM 743 C CA . ILE A 1 88 ? -0.073 -6.324 8.050 1.00 94.31 88 ILE A CA 1
ATOM 744 C C . ILE A 1 88 ? -1.562 -6.308 8.418 1.00 94.31 88 ILE A C 1
ATOM 746 O O . ILE A 1 88 ? -1.928 -5.857 9.508 1.00 94.31 88 ILE A O 1
ATOM 750 N N . ARG A 1 89 ? -2.435 -6.831 7.546 1.00 94.25 89 ARG A N 1
ATOM 751 C CA . ARG A 1 89 ? -3.866 -6.999 7.850 1.00 94.25 89 ARG A CA 1
ATOM 752 C C . ARG A 1 89 ? -4.078 -7.949 9.028 1.00 94.25 89 ARG A C 1
ATOM 754 O O . ARG A 1 89 ? -4.794 -7.595 9.962 1.00 94.25 89 ARG A O 1
ATOM 761 N N . SER A 1 90 ? -3.418 -9.106 9.012 1.00 95.62 90 SER A N 1
ATOM 762 C CA . SER A 1 90 ? -3.469 -10.080 10.108 1.00 95.62 90 SER A CA 1
ATOM 763 C C . SER A 1 90 ? -2.949 -9.488 11.424 1.00 95.62 90 SER A C 1
ATOM 765 O O . SER A 1 90 ? -3.601 -9.599 12.461 1.00 95.62 90 SER A O 1
ATOM 767 N N . LEU A 1 91 ? -1.829 -8.760 11.380 1.00 95.62 91 LEU A N 1
ATOM 768 C CA . LEU A 1 91 ? -1.250 -8.085 12.541 1.00 95.62 91 LEU A CA 1
ATOM 769 C C . LEU A 1 91 ? -2.190 -7.017 13.112 1.00 95.62 91 LEU A C 1
ATOM 771 O O . LEU A 1 91 ? -2.376 -6.935 14.325 1.00 95.62 91 LEU A O 1
ATOM 775 N N . THR A 1 92 ? -2.827 -6.230 12.246 1.00 95.44 92 THR A N 1
ATOM 776 C CA . THR A 1 92 ? -3.799 -5.210 12.659 1.00 95.44 92 THR A CA 1
ATOM 777 C C . THR A 1 92 ? -5.024 -5.852 13.312 1.00 95.44 92 THR A C 1
ATOM 779 O O . THR A 1 92 ? -5.459 -5.397 14.369 1.00 95.44 92 THR A O 1
ATOM 782 N N . ALA A 1 93 ? -5.543 -6.945 12.742 1.00 97.00 93 ALA A N 1
ATOM 783 C CA . ALA A 1 93 ? -6.644 -7.704 13.331 1.00 97.00 93 ALA A CA 1
ATOM 784 C C . ALA A 1 93 ? -6.263 -8.289 14.702 1.00 97.00 93 ALA A C 1
ATOM 786 O O . ALA A 1 93 ? -7.003 -8.119 15.670 1.00 97.00 93 ALA A O 1
ATOM 787 N N . LYS A 1 94 ? -5.074 -8.896 14.819 1.00 97.81 94 LYS A N 1
ATOM 788 C CA . LYS A 1 94 ? -4.534 -9.397 16.092 1.00 97.81 94 LYS A CA 1
ATOM 789 C C . LYS A 1 94 ? -4.454 -8.290 17.146 1.00 97.81 94 LYS A C 1
ATOM 791 O O . LYS A 1 94 ? -4.893 -8.490 18.277 1.00 97.81 94 LYS A O 1
ATOM 796 N N . ASN A 1 95 ? -3.922 -7.125 16.780 1.00 97.25 95 ASN A N 1
ATOM 797 C CA . ASN A 1 95 ? -3.790 -5.988 17.691 1.00 97.25 95 ASN A CA 1
ATOM 798 C C . ASN A 1 95 ? -5.154 -5.448 18.135 1.00 97.25 95 ASN A C 1
ATOM 800 O O . ASN A 1 95 ? -5.315 -5.103 19.303 1.00 97.25 95 ASN A O 1
ATOM 804 N N . LEU A 1 96 ? -6.147 -5.426 17.240 1.00 96.62 96 LEU A N 1
ATOM 805 C CA . LEU A 1 96 ? -7.514 -5.039 17.585 1.00 96.62 96 LEU A CA 1
ATOM 806 C C . LEU A 1 96 ? -8.145 -6.024 18.579 1.00 96.62 96 LEU A C 1
ATOM 808 O O . LEU A 1 96 ? -8.720 -5.596 19.578 1.00 96.62 96 LEU A O 1
ATOM 812 N N . VAL A 1 97 ? -8.000 -7.332 18.346 1.00 97.50 97 VAL A N 1
ATOM 813 C CA . VAL A 1 97 ? -8.488 -8.371 19.270 1.00 97.50 97 VAL A CA 1
ATOM 814 C C . VAL A 1 97 ? -7.830 -8.226 20.642 1.00 97.50 97 VAL A C 1
ATOM 816 O O . VAL A 1 97 ? -8.525 -8.221 21.657 1.00 97.50 97 VAL A O 1
ATOM 819 N N . LEU A 1 98 ? -6.507 -8.046 20.685 1.00 97.81 98 LEU A N 1
ATOM 820 C CA . LEU A 1 98 ? -5.772 -7.857 21.936 1.00 97.81 98 LEU A CA 1
ATOM 821 C C . LEU A 1 98 ? -6.213 -6.583 22.669 1.00 97.81 98 LEU A C 1
ATOM 823 O O . LEU A 1 98 ? -6.386 -6.598 23.886 1.00 97.81 98 LEU A O 1
ATOM 827 N N . PHE A 1 99 ? -6.432 -5.491 21.933 1.00 96.88 99 PHE A N 1
ATOM 828 C CA . PHE A 1 99 ? -6.966 -4.252 22.487 1.00 96.88 99 PHE A CA 1
ATOM 829 C C . PHE A 1 99 ? -8.336 -4.477 23.140 1.00 96.88 99 PHE A C 1
ATOM 831 O O . PHE A 1 99 ? -8.518 -4.123 24.303 1.00 96.88 99 PHE A O 1
ATOM 838 N N . ILE A 1 100 ? -9.277 -5.113 22.435 1.00 96.31 100 ILE A N 1
ATOM 839 C CA . ILE A 1 100 ? -10.621 -5.403 22.960 1.00 96.31 100 ILE A CA 1
ATOM 840 C C . ILE A 1 100 ? -10.536 -6.293 24.204 1.00 96.31 100 ILE A C 1
ATOM 842 O O . ILE A 1 100 ? -11.167 -5.993 25.217 1.00 96.31 100 ILE A O 1
ATOM 846 N N . TYR A 1 101 ? -9.720 -7.347 24.153 1.00 97.56 101 TYR A N 1
ATOM 847 C CA . TYR A 1 101 ? -9.503 -8.249 25.282 1.00 97.56 101 TYR A CA 1
ATOM 848 C C . TYR A 1 101 ? -8.985 -7.507 26.521 1.00 97.56 101 TYR A C 1
ATOM 850 O O . TYR A 1 101 ? -9.520 -7.680 27.616 1.00 97.56 101 TYR A O 1
ATOM 858 N N . ASN A 1 102 ? -7.992 -6.630 26.354 1.00 97.56 102 ASN A N 1
ATOM 859 C CA . ASN A 1 102 ? -7.442 -5.843 27.457 1.00 97.56 102 ASN A CA 1
ATOM 860 C C . ASN A 1 102 ? -8.483 -4.881 28.048 1.00 97.56 102 ASN A C 1
ATOM 862 O O . ASN A 1 102 ? -8.602 -4.786 29.267 1.00 97.56 102 ASN A O 1
ATOM 866 N N . GLN A 1 103 ? -9.283 -4.219 27.206 1.00 96.81 103 GLN A N 1
ATOM 867 C CA . GLN A 1 103 ? -10.367 -3.349 27.670 1.00 96.81 103 GLN A CA 1
ATOM 868 C C . GLN A 1 103 ? -11.431 -4.126 28.463 1.00 96.81 103 GLN A C 1
ATOM 870 O O . GLN A 1 103 ? -11.887 -3.644 29.501 1.00 96.81 103 GLN A O 1
ATOM 875 N N . ALA A 1 104 ? -11.791 -5.329 28.005 1.00 96.00 104 ALA A N 1
ATOM 876 C CA . ALA A 1 104 ? -12.732 -6.206 28.697 1.00 96.00 104 ALA A CA 1
ATOM 877 C C . ALA A 1 104 ? -12.176 -6.680 30.049 1.00 96.00 104 ALA A C 1
ATOM 879 O O . ALA A 1 104 ? -12.870 -6.600 31.059 1.00 96.00 104 ALA A O 1
ATOM 880 N N . LYS A 1 105 ? -10.900 -7.086 30.098 1.00 97.31 105 LYS A N 1
ATOM 881 C CA . LYS A 1 105 ? -10.215 -7.489 31.337 1.00 97.31 105 LYS A CA 1
ATOM 882 C C . LYS A 1 105 ? -10.173 -6.364 32.378 1.00 97.31 105 LYS A C 1
ATOM 884 O O . LYS A 1 105 ? -10.230 -6.632 33.573 1.00 97.31 105 LYS A O 1
ATOM 889 N N . SER A 1 106 ? -10.099 -5.112 31.935 1.00 96.69 106 SER A N 1
ATOM 890 C CA . SER A 1 106 ? -10.156 -3.926 32.798 1.00 96.69 106 SER A CA 1
ATOM 891 C C . SER A 1 106 ? -11.582 -3.482 33.163 1.00 96.69 106 SER A C 1
ATOM 893 O O . SER A 1 106 ? -11.743 -2.381 33.685 1.00 96.69 106 SER A O 1
ATOM 895 N N . ASN A 1 107 ? -12.615 -4.293 32.889 1.00 96.44 107 ASN A N 1
ATOM 896 C CA . ASN A 1 107 ? -14.029 -3.973 33.129 1.00 96.44 107 ASN A CA 1
ATOM 897 C C . ASN A 1 107 ? -14.476 -2.634 32.513 1.00 96.44 107 ASN A C 1
ATOM 899 O O . ASN A 1 107 ? -15.353 -1.947 33.039 1.00 96.44 107 ASN A O 1
ATOM 903 N N . VAL A 1 108 ? -13.882 -2.240 31.381 1.00 96.25 108 VAL A N 1
ATOM 904 C CA . VAL A 1 108 ? -14.295 -1.020 30.683 1.00 96.25 108 VAL A CA 1
ATOM 905 C C . VAL A 1 108 ? -15.636 -1.278 29.990 1.00 96.25 108 VAL A C 1
ATOM 907 O O . VAL A 1 108 ? -15.733 -2.227 29.210 1.00 96.25 108 VAL A O 1
ATOM 910 N N . PRO A 1 109 ? -16.663 -0.431 30.200 1.00 95.38 109 PRO A N 1
ATOM 911 C CA . PRO A 1 109 ? -17.949 -0.601 29.537 1.00 95.38 109 PRO A CA 1
ATOM 912 C C . PRO A 1 109 ? -17.809 -0.639 28.012 1.00 95.38 109 PRO A C 1
ATOM 914 O O . PRO A 1 109 ? -17.133 0.209 27.421 1.00 95.38 109 PRO A O 1
ATOM 917 N N . VAL A 1 110 ? -18.508 -1.574 27.360 1.00 94.06 110 VAL A N 1
ATOM 918 C CA . VAL A 1 110 ? -18.487 -1.743 25.893 1.00 94.06 110 VAL A CA 1
ATOM 919 C C . VAL A 1 110 ? -18.825 -0.438 25.172 1.00 94.06 110 VAL A C 1
ATOM 921 O O . VAL A 1 110 ? -18.160 -0.094 24.199 1.00 94.06 110 VAL A O 1
ATOM 924 N N . LYS A 1 111 ? -19.772 0.352 25.697 1.00 94.38 111 LYS A N 1
ATOM 925 C CA . LYS A 1 111 ? -20.132 1.671 25.148 1.00 94.38 111 LYS A CA 1
ATOM 926 C C . LYS A 1 111 ? -18.921 2.605 25.019 1.00 94.38 111 LYS A C 1
ATOM 928 O O . LYS A 1 111 ? -18.770 3.286 24.008 1.00 94.38 111 LYS A O 1
ATOM 933 N N . THR A 1 112 ? -18.021 2.594 26.002 1.00 94.06 112 THR A N 1
ATOM 934 C CA . THR A 1 112 ? -16.782 3.385 25.979 1.00 94.06 112 THR A CA 1
ATOM 935 C C . THR A 1 112 ? -15.803 2.863 24.930 1.00 94.06 112 THR A C 1
ATOM 937 O O . THR A 1 112 ? -15.138 3.654 24.262 1.00 94.06 112 THR A O 1
ATOM 940 N N . VAL A 1 113 ? -15.707 1.541 24.761 1.00 94.44 113 VAL A N 1
ATOM 941 C CA . VAL A 1 113 ? -14.843 0.918 23.744 1.00 94.44 113 VAL A CA 1
ATOM 942 C C . VAL A 1 113 ? -15.348 1.236 22.334 1.00 94.44 113 VAL A C 1
ATOM 944 O O . VAL A 1 113 ? -14.557 1.678 21.504 1.00 94.44 113 VAL A O 1
ATOM 947 N N . LEU A 1 114 ? -16.653 1.099 22.082 1.00 94.75 114 LEU A N 1
ATOM 948 C CA . LEU A 1 114 ? -17.280 1.446 20.800 1.00 94.75 114 LEU A CA 1
ATOM 949 C C . LEU A 1 114 ? -17.073 2.924 20.457 1.00 94.75 114 LEU A C 1
ATOM 951 O O . LEU A 1 114 ? -16.634 3.243 19.353 1.00 94.75 114 LEU A O 1
ATOM 955 N N . HIS A 1 115 ? -17.272 3.815 21.434 1.00 93.81 115 HIS A N 1
ATOM 956 C CA . HIS A 1 115 ? -17.007 5.241 21.268 1.00 93.81 115 HIS A CA 1
ATOM 957 C C . HIS A 1 115 ? -15.533 5.523 20.923 1.00 93.81 115 HIS A C 1
ATOM 959 O O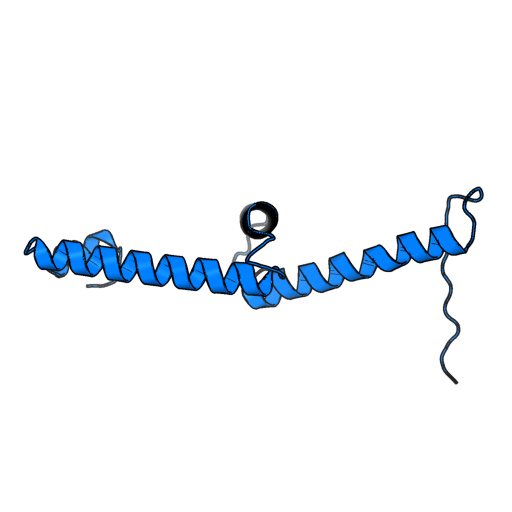 . HIS A 1 115 ? -15.250 6.281 19.998 1.00 93.81 115 HIS A O 1
ATOM 965 N N . LYS A 1 116 ? -14.572 4.883 21.612 1.00 92.62 116 LYS A N 1
ATOM 966 C CA . LYS A 1 116 ? -13.132 5.024 21.305 1.00 92.62 116 LYS A CA 1
ATOM 967 C C . LYS A 1 116 ? -12.783 4.550 19.894 1.00 92.62 116 LYS A C 1
ATOM 969 O O . LYS A 1 116 ? -11.963 5.177 19.231 1.00 92.62 116 LYS A O 1
ATOM 974 N N . LEU A 1 117 ? -13.404 3.463 19.443 1.00 93.31 117 LEU A N 1
ATOM 975 C CA . LEU A 1 117 ? -13.215 2.922 18.097 1.00 93.31 117 LEU A CA 1
ATOM 976 C C . LEU A 1 117 ? -14.001 3.693 17.023 1.00 93.31 117 LEU A C 1
ATOM 978 O O . LEU A 1 117 ? -13.881 3.362 15.846 1.00 93.31 117 LEU A O 1
ATOM 982 N N . LYS A 1 118 ? -14.769 4.725 17.408 1.00 93.81 118 LYS A N 1
ATOM 983 C CA . LYS A 1 118 ? -15.657 5.498 16.524 1.00 93.81 118 LYS A CA 1
ATOM 984 C C . LYS A 1 118 ? -16.641 4.607 15.759 1.00 93.81 118 LYS A C 1
ATOM 986 O O . LYS A 1 118 ? -16.965 4.873 14.604 1.00 93.81 118 LYS A O 1
ATOM 991 N N . LEU A 1 119 ? -17.090 3.535 16.404 1.00 92.00 119 LEU A N 1
ATOM 992 C CA . LEU A 1 119 ? -18.111 2.645 15.872 1.00 92.00 119 LEU A CA 1
ATOM 993 C C . LEU A 1 119 ? -19.486 3.179 16.273 1.00 92.00 119 LEU A C 1
ATOM 995 O O . LEU A 1 119 ? -19.646 3.724 17.367 1.00 92.00 119 LEU A O 1
ATOM 999 N N . VAL A 1 120 ? -20.459 3.046 15.370 1.00 82.31 120 VAL A N 1
ATOM 1000 C CA . VAL A 1 120 ? -21.846 3.443 15.638 1.00 82.31 120 VAL A CA 1
ATOM 1001 C C . VAL A 1 120 ? -22.348 2.649 16.847 1.00 82.31 120 VAL A C 1
ATOM 1003 O O . VAL A 1 120 ? -22.140 1.436 16.910 1.00 82.31 120 VAL A O 1
ATOM 1006 N N . SER A 1 121 ? -22.926 3.359 17.819 1.00 58.56 121 SER A N 1
ATOM 1007 C CA . SER A 1 121 ? -23.491 2.787 19.046 1.00 58.56 121 SER A CA 1
ATOM 1008 C C . SER A 1 121 ? -24.843 2.143 18.808 1.00 58.56 121 SER A C 1
ATOM 1010 O O . SER A 1 121 ? -25.657 2.823 18.143 1.00 58.56 121 SER A O 1
#

Solvent-accessible surface area (backbone atoms only — not comparable to full-atom values): 7358 Å² total; per-residue (Å²): 133,83,81,89,85,88,88,86,73,93,61,84,84,60,54,72,67,58,53,50,57,59,56,58,57,54,57,57,55,57,56,48,51,51,47,37,41,78,76,60,44,67,82,67,74,91,70,85,51,66,71,57,47,53,52,50,52,52,53,45,52,50,49,53,52,51,45,49,52,52,30,70,77,36,54,94,80,30,87,47,69,68,48,34,55,52,48,53,52,50,51,50,51,52,51,49,53,52,50,53,52,53,40,53,75,68,69,50,56,64,70,59,52,36,56,73,70,70,44,90,128